Protein AF-A0A9D8QG12-F1 (afdb_monomer_lite)

Radius of gyration: 12.52 Å; chains: 1; bounding bo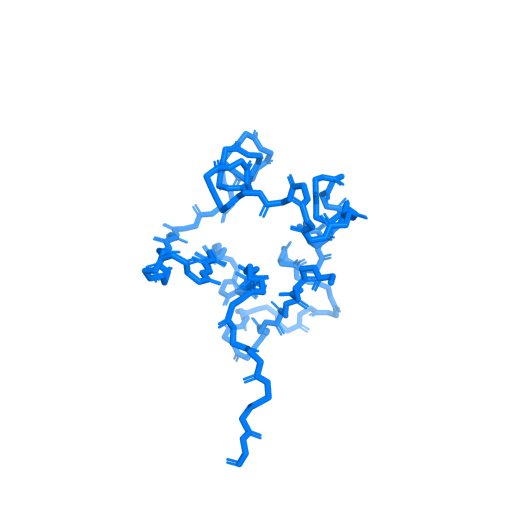x: 31×35×32 Å

Foldseek 3Di:
DKDKDKDCVQFDPPDPADPSNVLCVQVLNPDDLVPRFQVVVVVSCCVPPVVFFPDKDDDVRFWIKTAGPRRMIIIITRPPDDDPD

Sequence (85 aa):
MARVTIDNSKQLFGSKTTIADLAANTEILSRDSDDLDIYTVQRAMDREWRFEIQSWEYEYVTGYSATFKDGSIIHVGAWADGEAR

Structure (mmCIF, N/CA/C/O backbone):
data_AF-A0A9D8QG12-F1
#
_entry.id   AF-A0A9D8QG12-F1
#
loop_
_atom_site.group_PDB
_atom_site.id
_atom_site.type_symbol
_atom_site.label_atom_id
_atom_site.label_alt_id
_atom_site.label_comp_id
_atom_site.label_asym_id
_atom_site.label_entity_id
_atom_site.label_seq_id
_atom_site.pdbx_PDB_ins_code
_atom_site.Cartn_x
_atom_site.Cartn_y
_atom_site.Cartn_z
_atom_site.occupancy
_atom_site.B_iso_or_equiv
_atom_site.auth_seq_id
_atom_site.auth_comp_id
_atom_site.auth_asym_id
_atom_site.auth_atom_id
_atom_site.pdbx_PDB_model_num
ATOM 1 N N . MET A 1 1 ? 1.431 -7.086 -14.658 1.00 53.06 1 MET A N 1
ATOM 2 C CA . MET A 1 1 ? 0.531 -6.199 -13.881 1.00 53.06 1 MET A CA 1
ATOM 3 C C . MET A 1 1 ? 1.034 -6.104 -12.453 1.00 53.06 1 MET A C 1
ATOM 5 O O . MET A 1 1 ? 1.378 -7.142 -11.896 1.00 53.06 1 MET A O 1
ATOM 9 N N . ALA A 1 2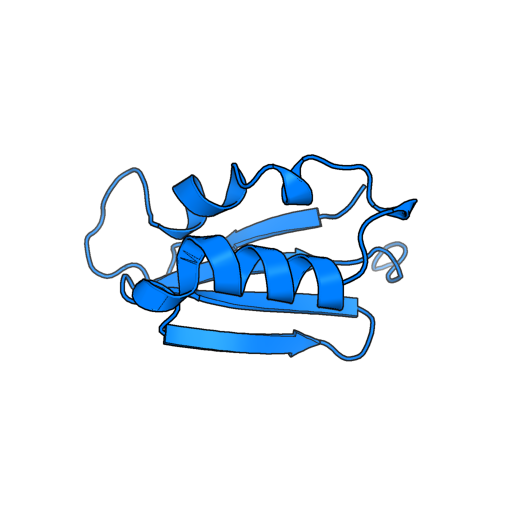 ? 1.120 -4.899 -11.874 1.00 62.31 2 ALA A N 1
ATOM 10 C CA . ALA A 1 2 ? 1.595 -4.737 -10.501 1.00 62.31 2 ALA A CA 1
ATOM 11 C C . ALA A 1 2 ? 0.618 -5.465 -9.579 1.00 62.31 2 ALA A C 1
ATOM 13 O O . ALA A 1 2 ? -0.598 -5.368 -9.759 1.00 62.31 2 ALA A O 1
ATOM 14 N N . ARG A 1 3 ? 1.131 -6.261 -8.641 1.00 73.56 3 ARG A N 1
ATOM 15 C CA . ARG A 1 3 ? 0.259 -7.049 -7.770 1.00 73.56 3 ARG A CA 1
ATOM 16 C C . ARG A 1 3 ? -0.007 -6.251 -6.506 1.00 73.56 3 ARG A C 1
ATOM 18 O O . ARG A 1 3 ? 0.863 -6.154 -5.646 1.00 73.56 3 ARG A O 1
ATOM 25 N N . VAL A 1 4 ? -1.214 -5.705 -6.401 1.00 81.25 4 VAL A N 1
ATOM 26 C CA . VAL A 1 4 ? -1.705 -5.102 -5.160 1.00 81.25 4 VAL A CA 1
ATOM 27 C C . VAL A 1 4 ? -2.307 -6.203 -4.295 1.00 81.25 4 VAL A C 1
ATOM 29 O O . VAL A 1 4 ? -3.194 -6.935 -4.734 1.00 81.25 4 VAL A O 1
ATOM 32 N N . THR A 1 5 ? -1.806 -6.344 -3.074 1.00 84.56 5 THR A N 1
ATOM 33 C CA . THR A 1 5 ? -2.334 -7.268 -2.067 1.00 84.56 5 THR A CA 1
ATOM 34 C C . THR A 1 5 ? -2.687 -6.479 -0.816 1.00 84.56 5 THR A C 1
ATOM 36 O O . THR A 1 5 ? -1.955 -5.573 -0.426 1.00 84.56 5 THR A O 1
ATOM 39 N N . ILE A 1 6 ? -3.817 -6.813 -0.199 1.00 85.06 6 ILE A N 1
ATOM 40 C CA . ILE A 1 6 ? -4.310 -6.154 1.010 1.00 85.06 6 ILE A CA 1
ATOM 41 C C . ILE A 1 6 ? -4.324 -7.177 2.137 1.00 85.06 6 ILE A C 1
ATOM 43 O O . ILE A 1 6 ? -4.877 -8.267 1.978 1.00 85.06 6 ILE A O 1
ATOM 47 N N . ASP A 1 7 ? -3.730 -6.818 3.270 1.00 84.38 7 ASP A N 1
ATOM 48 C CA . ASP A 1 7 ? -3.781 -7.596 4.500 1.00 84.38 7 ASP A CA 1
ATOM 49 C C . ASP A 1 7 ? -4.517 -6.804 5.588 1.00 84.38 7 ASP A C 1
ATOM 51 O O . ASP A 1 7 ? -4.047 -5.784 6.093 1.00 84.38 7 ASP A O 1
ATOM 55 N N . ASN A 1 8 ? -5.695 -7.312 5.952 1.00 84.88 8 ASN A N 1
ATOM 56 C CA . ASN A 1 8 ? -6.556 -6.757 6.993 1.00 84.88 8 ASN A CA 1
ATOM 57 C C . ASN A 1 8 ? -6.498 -7.574 8.302 1.00 84.88 8 ASN A C 1
ATOM 59 O O . ASN A 1 8 ? -7.260 -7.304 9.227 1.00 84.88 8 ASN A O 1
ATOM 63 N N . SER A 1 9 ? -5.608 -8.567 8.420 1.00 81.56 9 SER A N 1
ATOM 64 C CA . SER A 1 9 ? -5.512 -9.452 9.595 1.00 81.56 9 SER A CA 1
ATOM 65 C C . SER A 1 9 ? -5.187 -8.717 10.898 1.00 81.56 9 SER A C 1
ATOM 67 O O . SER A 1 9 ? -5.548 -9.182 11.979 1.00 81.56 9 SER A O 1
ATOM 69 N N . LYS A 1 10 ? -4.529 -7.558 10.796 1.00 79.31 10 LYS A N 1
ATOM 70 C CA . LYS A 1 10 ? -4.154 -6.689 11.921 1.00 79.31 10 LYS A CA 1
ATOM 71 C C . LYS A 1 10 ? -5.077 -5.482 12.102 1.00 79.31 10 LYS A C 1
ATOM 73 O O . LYS A 1 10 ? -4.777 -4.605 12.910 1.00 79.31 10 LYS A O 1
ATOM 78 N N . GLN A 1 11 ? -6.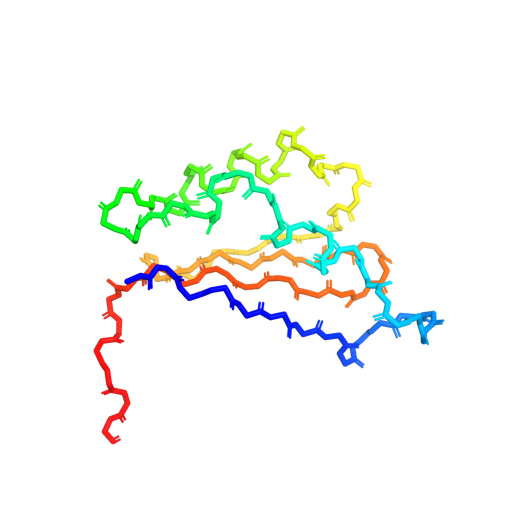191 -5.427 11.374 1.00 79.06 11 GLN A N 1
ATOM 79 C CA . GLN A 1 11 ? -7.146 -4.333 11.477 1.00 79.06 11 GLN A CA 1
ATOM 80 C C . GLN A 1 11 ? -7.731 -4.234 12.897 1.00 79.06 11 GLN A C 1
ATOM 82 O O . GLN A 1 11 ? -8.189 -5.218 13.475 1.00 79.06 11 GLN A O 1
ATOM 87 N N . LEU A 1 12 ? -7.787 -3.016 13.434 1.00 75.06 12 LEU A N 1
ATOM 88 C CA . LEU A 1 12 ? -8.221 -2.746 14.808 1.00 75.06 12 LEU A CA 1
ATOM 89 C C . LEU A 1 12 ? -9.748 -2.734 15.000 1.00 75.06 12 LEU A C 1
ATOM 91 O O . LEU A 1 12 ? -10.225 -2.945 16.113 1.00 75.06 12 LEU A O 1
ATOM 95 N N . PHE A 1 13 ? -10.521 -2.466 13.942 1.00 69.44 13 PHE A N 1
ATOM 96 C CA . PHE A 1 13 ? -11.932 -2.067 14.074 1.00 69.44 13 PHE A CA 1
ATOM 97 C C . PHE A 1 13 ? -12.957 -3.042 13.477 1.00 69.44 13 PHE A C 1
ATOM 99 O O . PHE A 1 13 ? -14.151 -2.756 13.534 1.00 69.44 13 PHE A O 1
ATOM 106 N N . GLY A 1 14 ? -12.532 -4.174 12.903 1.00 65.88 14 GLY A N 1
ATOM 107 C CA . GLY A 1 14 ? -13.440 -5.190 12.341 1.00 65.88 14 GLY A CA 1
ATOM 108 C C . GLY A 1 14 ? -14.403 -4.672 11.259 1.00 65.88 14 GLY A C 1
ATOM 109 O O . GLY A 1 14 ? -15.459 -5.263 11.032 1.00 65.88 14 GLY A O 1
ATOM 110 N N . SER A 1 15 ? -14.080 -3.542 10.623 1.00 70.94 15 SER A N 1
ATOM 111 C CA . SER A 1 15 ? -14.875 -2.938 9.551 1.00 70.94 15 SER A CA 1
ATOM 112 C C . SER A 1 15 ? -14.755 -3.758 8.269 1.00 70.94 15 SER A C 1
ATOM 114 O O . SER A 1 15 ? -13.673 -4.235 7.934 1.00 70.94 15 SER A O 1
ATOM 116 N N . LYS A 1 16 ? -15.855 -3.840 7.508 1.00 72.81 16 LYS A N 1
ATOM 117 C CA . LYS A 1 16 ? -15.911 -4.477 6.181 1.00 72.81 16 LYS A CA 1
ATOM 118 C C . LYS A 1 16 ? -15.009 -3.786 5.141 1.00 72.81 16 LYS A C 1
ATOM 120 O O . LYS A 1 16 ? -14.727 -4.377 4.106 1.00 72.81 16 LYS A O 1
ATOM 125 N N . THR A 1 17 ? -14.600 -2.547 5.405 1.00 84.19 17 THR A N 1
ATOM 126 C CA . THR A 1 17 ? -13.713 -1.753 4.547 1.00 84.19 17 THR A CA 1
ATOM 127 C C . THR A 1 17 ? -12.672 -1.050 5.414 1.00 84.19 17 THR A C 1
ATOM 129 O O . THR A 1 17 ? -13.037 -0.383 6.390 1.00 84.19 17 THR A O 1
ATOM 132 N N . THR A 1 18 ? -11.397 -1.223 5.076 1.00 90.38 18 THR A N 1
ATOM 133 C CA . THR A 1 18 ? -10.227 -0.634 5.744 1.00 90.38 18 THR A CA 1
ATOM 134 C C . THR A 1 18 ? -9.661 0.542 4.961 1.00 90.38 18 THR A C 1
ATOM 136 O O . THR A 1 18 ? -10.070 0.818 3.831 1.00 90.38 18 THR A O 1
ATOM 139 N N . ILE A 1 19 ? -8.703 1.253 5.553 1.00 91.25 19 ILE A N 1
ATOM 140 C CA . ILE A 1 19 ? -7.973 2.300 4.836 1.00 91.25 19 ILE A CA 1
ATOM 141 C C . ILE A 1 19 ? -7.185 1.693 3.668 1.00 91.25 19 ILE A C 1
ATOM 143 O O . ILE A 1 19 ? -7.185 2.276 2.587 1.00 91.25 19 ILE A O 1
ATOM 147 N N . ALA A 1 20 ? -6.595 0.504 3.829 1.00 90.06 20 ALA A N 1
ATOM 148 C CA . ALA A 1 20 ? -5.934 -0.198 2.728 1.00 90.06 20 ALA A CA 1
ATOM 149 C C . ALA A 1 20 ? -6.894 -0.530 1.570 1.00 90.06 20 ALA A C 1
ATOM 151 O O . ALA A 1 20 ? -6.517 -0.365 0.409 1.00 90.06 20 ALA A O 1
ATOM 152 N N . ASP A 1 21 ? -8.144 -0.916 1.864 1.00 89.69 21 ASP A N 1
ATOM 153 C CA . ASP A 1 21 ? -9.178 -1.146 0.840 1.00 89.69 21 ASP A CA 1
ATOM 154 C C . ASP A 1 21 ? -9.499 0.129 0.047 1.00 89.69 21 ASP A C 1
ATOM 156 O O . ASP A 1 21 ? -9.700 0.086 -1.169 1.00 89.69 21 ASP A O 1
ATOM 160 N N . LEU A 1 22 ? -9.514 1.286 0.713 1.00 90.19 22 LEU A N 1
ATOM 161 C CA . LEU A 1 22 ? -9.693 2.573 0.040 1.00 90.19 22 LEU A CA 1
ATOM 162 C C . LEU A 1 22 ? -8.447 2.952 -0.770 1.00 90.19 22 LEU A C 1
ATOM 164 O O . LEU A 1 22 ? -8.566 3.342 -1.931 1.00 90.19 22 LEU A O 1
ATOM 168 N N . ALA A 1 23 ? -7.258 2.781 -0.194 1.00 89.81 23 ALA A N 1
ATOM 169 C CA . ALA A 1 23 ? -5.990 3.133 -0.820 1.00 89.81 23 ALA A CA 1
ATOM 170 C C . ALA A 1 23 ? -5.684 2.305 -2.072 1.00 89.81 23 ALA A C 1
ATOM 172 O O . ALA A 1 23 ? -5.052 2.819 -2.993 1.00 89.81 23 ALA A O 1
ATOM 173 N N . ALA A 1 24 ? -6.197 1.077 -2.172 1.00 88.38 24 ALA A N 1
ATOM 174 C CA . ALA A 1 24 ? -6.106 0.265 -3.385 1.00 88.38 24 ALA A CA 1
ATOM 175 C C . ALA A 1 24 ? -6.770 0.911 -4.619 1.00 88.38 24 ALA A C 1
ATOM 177 O O . ALA A 1 24 ? -6.453 0.537 -5.744 1.00 88.38 24 ALA A O 1
ATOM 178 N N . ASN A 1 25 ? -7.644 1.907 -4.427 1.00 87.56 25 ASN A N 1
ATOM 179 C CA . ASN A 1 25 ? -8.276 2.672 -5.507 1.00 87.56 25 ASN A CA 1
ATOM 180 C C . ASN A 1 25 ? -7.488 3.936 -5.905 1.00 87.56 25 ASN A C 1
ATOM 182 O O . ASN A 1 25 ? -7.978 4.739 -6.698 1.00 87.56 25 ASN A O 1
ATOM 186 N N . THR A 1 26 ? -6.277 4.132 -5.371 1.00 87.06 26 THR A N 1
ATOM 187 C CA . THR A 1 26 ? -5.377 5.220 -5.786 1.00 87.06 26 THR A CA 1
ATOM 188 C C . THR A 1 26 ? -5.053 5.071 -7.273 1.00 87.06 26 THR A C 1
ATOM 190 O O . THR A 1 26 ? -4.598 4.012 -7.700 1.00 87.06 26 THR A O 1
ATOM 193 N N . GLU A 1 27 ? -5.240 6.133 -8.064 1.00 83.88 27 GLU A N 1
ATOM 194 C CA . GLU A 1 27 ? -5.161 6.088 -9.536 1.00 83.88 27 GLU A CA 1
ATOM 195 C C . GLU A 1 27 ? -3.869 5.429 -10.043 1.00 83.88 27 GLU A C 1
ATOM 197 O O . GLU A 1 27 ? -3.900 4.625 -10.975 1.00 83.88 27 GLU A O 1
ATOM 202 N N . ILE A 1 28 ? -2.731 5.708 -9.399 1.00 80.94 28 ILE A N 1
ATOM 203 C CA . ILE A 1 28 ? -1.439 5.150 -9.813 1.00 80.94 28 ILE A CA 1
ATOM 204 C C . ILE A 1 28 ? -1.411 3.618 -9.750 1.00 80.94 28 ILE A C 1
ATOM 206 O O . ILE A 1 28 ? -0.746 3.009 -10.575 1.00 80.94 28 ILE A O 1
ATOM 210 N N . LEU A 1 29 ? -2.135 3.003 -8.808 1.00 81.06 29 LEU A N 1
ATOM 211 C CA . LEU A 1 29 ? -2.163 1.553 -8.588 1.00 81.06 29 LEU A CA 1
ATOM 212 C C . LEU A 1 29 ? -3.030 0.823 -9.619 1.00 81.06 29 LEU A C 1
ATOM 214 O O . LEU A 1 29 ? -2.934 -0.393 -9.744 1.00 81.06 29 LEU A O 1
ATOM 218 N N . SER A 1 30 ? -3.857 1.566 -10.361 1.00 75.62 30 SER A N 1
ATOM 219 C CA . SER A 1 30 ? -4.658 1.038 -11.470 1.00 75.62 30 SER A CA 1
ATOM 220 C C . SER A 1 30 ? -3.888 0.949 -12.792 1.00 75.62 30 SER A C 1
ATOM 222 O O . SER A 1 30 ? -4.407 0.406 -13.767 1.00 75.62 30 SER A O 1
ATOM 224 N N . ARG A 1 31 ? -2.663 1.492 -12.845 1.00 71.06 31 ARG A N 1
ATOM 225 C CA . ARG A 1 31 ? -1.810 1.460 -14.038 1.00 71.06 31 ARG A CA 1
ATOM 226 C C . ARG A 1 31 ? -1.160 0.087 -14.226 1.00 71.06 31 ARG A C 1
ATOM 228 O O . ARG A 1 31 ? -1.013 -0.688 -13.282 1.00 71.06 31 ARG A O 1
ATOM 235 N N . ASP A 1 32 ? -0.753 -0.210 -15.457 1.00 64.06 32 ASP A N 1
ATOM 236 C CA . ASP A 1 32 ? -0.024 -1.441 -15.766 1.00 64.06 32 ASP A CA 1
ATOM 237 C C . ASP A 1 32 ? 1.356 -1.479 -15.081 1.00 64.06 32 ASP A C 1
ATOM 239 O O . ASP A 1 32 ? 1.979 -0.440 -14.865 1.00 64.06 32 ASP A O 1
ATOM 243 N N . SER A 1 33 ? 1.844 -2.689 -14.743 1.00 62.16 33 SER A N 1
ATOM 244 C CA . SER A 1 33 ? 3.117 -2.892 -14.005 1.00 62.16 33 SER A CA 1
ATOM 245 C C . SER A 1 33 ? 4.311 -2.246 -14.666 1.00 62.16 33 SER A C 1
ATOM 247 O O . SER A 1 33 ? 5.247 -1.863 -13.974 1.00 62.16 33 SER A O 1
ATOM 249 N N . ASP A 1 34 ? 4.308 -2.224 -15.992 1.00 61.38 34 ASP A N 1
ATOM 250 C CA . ASP A 1 34 ? 5.503 -1.935 -16.775 1.00 61.38 34 ASP A CA 1
ATOM 251 C C . ASP A 1 34 ? 5.862 -0.443 -16.683 1.00 61.38 34 ASP A C 1
ATOM 253 O O . ASP A 1 34 ? 7.019 -0.070 -16.858 1.00 61.38 34 ASP A O 1
ATOM 257 N N . ASP A 1 35 ? 4.886 0.381 -16.287 1.00 61.41 35 ASP A N 1
ATOM 258 C CA . ASP A 1 35 ? 5.026 1.811 -16.009 1.00 61.41 35 ASP A CA 1
ATOM 259 C C . ASP A 1 35 ? 5.089 2.126 -14.498 1.00 61.41 35 ASP A C 1
ATOM 261 O O . ASP A 1 35 ? 5.179 3.292 -14.093 1.00 61.41 35 ASP A O 1
ATOM 265 N N . LEU A 1 36 ? 5.000 1.103 -13.641 1.00 70.31 36 LEU A N 1
ATOM 266 C CA . LEU A 1 36 ? 4.771 1.233 -12.202 1.00 70.31 36 LEU A CA 1
ATOM 267 C C . LEU A 1 36 ? 6.079 1.074 -11.421 1.00 70.31 36 LEU A C 1
ATOM 269 O O . LEU A 1 36 ? 6.445 0.004 -10.943 1.00 70.31 36 LEU A O 1
ATOM 273 N N . ASP A 1 37 ? 6.788 2.188 -11.278 1.00 78.06 37 ASP A N 1
ATOM 274 C CA . ASP A 1 37 ? 7.990 2.286 -10.453 1.00 78.06 37 ASP A CA 1
ATOM 275 C C . ASP A 1 37 ? 7.645 2.402 -8.951 1.00 78.06 37 ASP A C 1
ATOM 277 O O . ASP A 1 37 ? 6.805 3.218 -8.552 1.00 78.06 37 ASP A O 1
ATOM 281 N N . ILE A 1 38 ? 8.329 1.626 -8.097 1.00 79.81 38 ILE A N 1
ATOM 282 C CA . ILE A 1 38 ? 8.068 1.570 -6.645 1.00 79.81 38 ILE A CA 1
ATOM 283 C C . ILE A 1 38 ? 8.247 2.930 -5.951 1.00 79.81 38 ILE A C 1
ATOM 285 O O . ILE A 1 38 ? 7.527 3.238 -4.999 1.00 79.81 38 ILE A O 1
ATOM 289 N N . TYR A 1 39 ? 9.140 3.794 -6.447 1.00 82.94 39 TYR A N 1
ATOM 290 C CA . TYR A 1 39 ? 9.309 5.147 -5.904 1.00 82.94 39 TYR A CA 1
ATOM 291 C C . TYR A 1 39 ? 8.169 6.080 -6.321 1.00 82.94 39 TYR A C 1
ATOM 293 O O . TYR A 1 39 ? 7.824 7.033 -5.620 1.00 82.94 39 TYR A O 1
ATOM 301 N N . THR A 1 40 ? 7.562 5.833 -7.476 1.00 84.81 40 THR A N 1
ATOM 302 C CA . THR A 1 40 ? 6.379 6.562 -7.940 1.00 84.81 40 THR A CA 1
ATOM 303 C C . THR A 1 40 ? 5.140 6.153 -7.150 1.00 84.81 40 THR A C 1
ATOM 305 O O . THR A 1 40 ? 4.371 7.030 -6.750 1.00 84.81 40 THR A O 1
ATOM 308 N N . VAL A 1 41 ? 5.007 4.867 -6.816 1.00 85.62 41 VAL A N 1
ATOM 309 C CA . VAL A 1 41 ? 3.991 4.377 -5.871 1.00 85.62 41 VAL A CA 1
ATOM 310 C C . VAL A 1 41 ? 4.152 5.043 -4.516 1.00 85.62 41 VAL A C 1
ATOM 312 O O . VAL A 1 41 ? 3.205 5.654 -4.031 1.00 85.62 41 VAL A O 1
ATOM 315 N N . GLN A 1 42 ? 5.349 5.002 -3.926 1.00 88.44 42 GLN A N 1
ATOM 316 C CA . GLN A 1 42 ? 5.570 5.607 -2.615 1.00 88.44 42 GLN A CA 1
ATOM 317 C C . GLN A 1 42 ? 5.255 7.106 -2.612 1.00 88.44 42 GLN A C 1
ATOM 319 O O . GLN A 1 42 ? 4.621 7.585 -1.676 1.00 88.44 42 GLN A O 1
ATOM 324 N N . ARG A 1 43 ? 5.635 7.850 -3.658 1.00 89.31 43 ARG A N 1
ATOM 325 C CA . ARG A 1 43 ? 5.309 9.281 -3.765 1.00 89.31 43 ARG A CA 1
ATOM 326 C C . ARG A 1 43 ? 3.810 9.543 -3.862 1.00 89.31 43 ARG A C 1
ATOM 328 O O . ARG A 1 43 ? 3.331 10.497 -3.256 1.00 89.31 43 ARG A O 1
ATOM 335 N N . ALA A 1 44 ? 3.073 8.734 -4.616 1.00 89.88 44 ALA A N 1
ATOM 336 C CA . ALA A 1 44 ? 1.621 8.861 -4.707 1.00 89.88 44 ALA A CA 1
ATOM 337 C C . ALA A 1 44 ? 0.942 8.518 -3.373 1.00 89.88 44 ALA A C 1
ATOM 339 O O . ALA A 1 44 ? 0.082 9.265 -2.911 1.00 89.88 44 ALA A O 1
ATOM 340 N N . MET A 1 45 ? 1.393 7.444 -2.720 1.00 91.12 45 MET A N 1
ATOM 341 C CA . MET A 1 45 ? 0.896 7.011 -1.415 1.00 91.12 45 MET A CA 1
ATOM 342 C C . MET A 1 45 ? 1.184 8.047 -0.326 1.00 91.12 45 MET A C 1
ATOM 344 O O . MET A 1 45 ? 0.293 8.375 0.450 1.00 91.12 45 MET A O 1
ATOM 348 N N . ASP A 1 46 ? 2.380 8.635 -0.298 1.00 91.00 46 ASP A N 1
ATOM 349 C CA . ASP A 1 46 ? 2.691 9.741 0.613 1.00 91.00 46 ASP A CA 1
ATOM 350 C C . ASP A 1 46 ? 1.834 10.976 0.291 1.00 91.00 46 ASP A C 1
ATOM 352 O O . ASP A 1 46 ? 1.243 11.583 1.177 1.00 91.00 46 ASP A O 1
ATOM 356 N N . ARG A 1 47 ? 1.658 11.332 -0.984 1.00 92.62 47 ARG A N 1
ATOM 357 C CA . ARG A 1 47 ? 0.829 12.4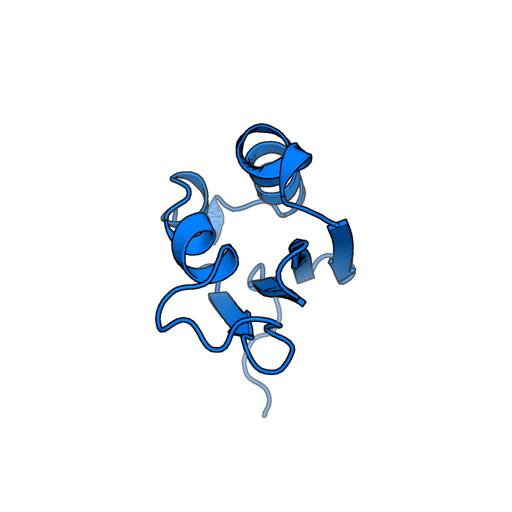90 -1.349 1.00 92.62 47 ARG A CA 1
ATOM 358 C C . ARG A 1 47 ? -0.627 12.351 -0.891 1.00 92.62 47 ARG A C 1
ATOM 360 O O . ARG A 1 47 ? -1.194 13.328 -0.408 1.00 92.62 47 ARG A O 1
ATOM 367 N N . GLU A 1 48 ? -1.232 11.185 -1.086 1.00 93.00 48 GLU A N 1
ATOM 368 C CA . GLU A 1 48 ? -2.675 10.983 -0.887 1.00 93.00 48 GLU A CA 1
ATOM 369 C C . GLU A 1 48 ? -3.024 10.445 0.504 1.00 93.00 48 GLU A C 1
ATOM 371 O O . GLU A 1 48 ? -4.083 10.769 1.036 1.00 93.00 48 GLU A O 1
ATOM 376 N N . TRP A 1 49 ? -2.111 9.700 1.132 1.00 94.38 49 TRP A N 1
ATOM 377 C CA . TRP A 1 49 ? -2.381 8.950 2.360 1.00 94.38 49 TRP A CA 1
ATOM 378 C C . TRP A 1 49 ? -1.397 9.229 3.503 1.00 94.38 49 TRP A C 1
ATOM 380 O O . TRP A 1 49 ? -1.475 8.561 4.533 1.00 94.38 49 TRP A O 1
ATOM 390 N N . ARG A 1 50 ? -0.503 10.227 3.407 1.00 94.12 50 ARG A N 1
ATOM 391 C CA . ARG A 1 50 ? 0.497 10.539 4.458 1.00 94.12 50 ARG A CA 1
ATOM 392 C C . ARG A 1 50 ? -0.068 10.642 5.871 1.00 94.12 50 ARG A C 1
ATOM 394 O O . ARG A 1 50 ? 0.619 10.292 6.824 1.00 94.12 50 ARG A O 1
ATOM 401 N N . PHE A 1 51 ? -1.285 11.157 6.031 1.00 94.19 51 PHE A N 1
ATOM 402 C CA . PHE A 1 51 ? -1.890 11.296 7.357 1.00 94.19 51 PHE A CA 1
ATOM 403 C C . PHE A 1 51 ? -2.444 9.984 7.912 1.00 94.19 51 PHE A C 1
ATOM 405 O O . PHE A 1 51 ? -2.621 9.895 9.124 1.00 94.19 51 PHE A O 1
ATOM 412 N N . GLU A 1 52 ? -2.675 8.980 7.071 1.00 94.69 52 GLU A N 1
ATOM 413 C CA . GLU A 1 52 ? -3.187 7.668 7.469 1.00 94.69 52 GLU A CA 1
ATOM 414 C C . GLU A 1 52 ? -2.0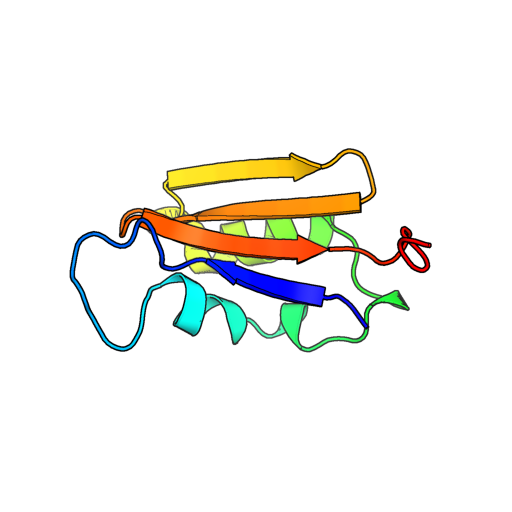96 6.597 7.532 1.00 94.69 52 GLU A C 1
ATOM 416 O O . GLU A 1 52 ? -2.225 5.630 8.283 1.00 94.69 52 GLU A O 1
ATOM 421 N N . ILE A 1 53 ? -1.004 6.771 6.787 1.00 95.06 53 ILE A N 1
ATOM 422 C CA . ILE A 1 53 ? 0.150 5.874 6.830 1.00 95.06 53 ILE A CA 1
ATOM 423 C C . ILE A 1 53 ? 0.863 6.037 8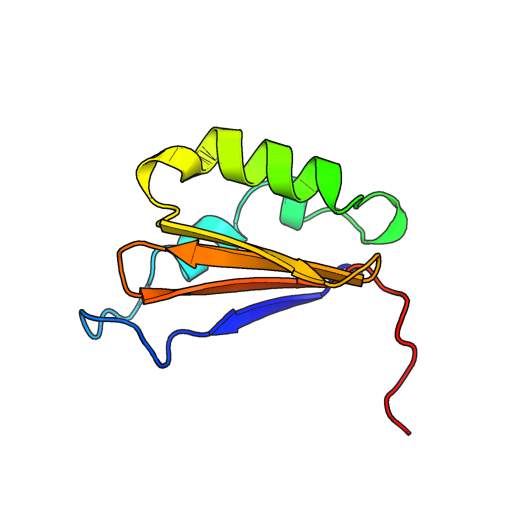.176 1.00 95.06 53 ILE A C 1
ATOM 425 O O . ILE A 1 53 ? 1.277 7.129 8.567 1.00 95.06 53 ILE A O 1
ATOM 429 N N . GLN A 1 54 ? 1.020 4.925 8.887 1.00 95.25 54 GLN A N 1
ATOM 430 C CA . GLN A 1 54 ? 1.787 4.847 10.126 1.00 95.25 54 GLN A CA 1
ATOM 431 C C . GLN A 1 54 ? 3.260 4.537 9.846 1.00 95.25 54 GLN A C 1
ATOM 433 O O . GLN A 1 54 ? 4.148 5.136 10.453 1.00 95.25 54 GLN A O 1
ATOM 438 N N . SER A 1 55 ? 3.520 3.608 8.930 1.00 94.44 55 SER A N 1
ATOM 439 C CA . SER A 1 55 ? 4.862 3.223 8.496 1.00 94.44 55 SER A CA 1
ATOM 440 C C . SER A 1 55 ? 4.817 2.656 7.085 1.00 94.44 55 SER A C 1
ATOM 442 O O . SER A 1 55 ? 3.786 2.157 6.640 1.00 94.44 55 SER A O 1
ATOM 444 N N . TRP A 1 56 ? 5.945 2.692 6.391 1.00 92.31 56 TRP A N 1
ATOM 445 C CA . TRP A 1 56 ? 6.110 2.037 5.102 1.00 92.31 56 TRP A CA 1
ATOM 446 C C . TRP A 1 56 ? 7.501 1.419 5.013 1.00 92.31 56 TRP A C 1
ATOM 448 O O . TRP A 1 56 ? 8.423 1.838 5.715 1.00 92.31 56 TRP A O 1
ATOM 458 N N . GLU A 1 57 ? 7.642 0.429 4.147 1.00 91.19 57 GLU A N 1
ATOM 459 C CA . GLU A 1 57 ? 8.892 -0.270 3.882 1.00 91.19 57 GLU A CA 1
ATOM 460 C C . GLU A 1 57 ? 9.037 -0.562 2.388 1.00 91.19 57 GLU A C 1
ATOM 462 O O . GLU A 1 57 ? 8.053 -0.656 1.649 1.00 91.19 57 GLU A O 1
ATOM 467 N N . TYR A 1 58 ? 10.289 -0.680 1.951 1.00 86.44 58 TYR A N 1
ATOM 468 C CA . TYR A 1 58 ? 10.622 -1.170 0.621 1.00 86.44 58 TYR A CA 1
ATOM 469 C C . TYR A 1 58 ? 11.157 -2.588 0.732 1.00 86.44 58 TYR A C 1
ATOM 471 O O . TYR A 1 58 ? 12.079 -2.852 1.507 1.00 86.44 58 TYR A O 1
ATOM 479 N N . GLU A 1 59 ? 10.649 -3.464 -0.118 1.00 79.94 59 GLU A N 1
ATOM 480 C CA . GLU A 1 59 ? 11.322 -4.707 -0.454 1.00 79.94 59 GLU A CA 1
ATOM 481 C C . GLU A 1 59 ? 12.296 -4.391 -1.587 1.00 79.94 59 GLU A C 1
ATOM 483 O O . GLU A 1 59 ? 11.921 -3.768 -2.583 1.00 79.94 59 GLU A O 1
ATOM 488 N N . TYR A 1 60 ? 13.575 -4.722 -1.391 1.00 67.38 60 TYR A N 1
ATOM 489 C CA . TYR A 1 60 ? 14.668 -4.264 -2.247 1.00 67.38 60 TYR A CA 1
ATOM 490 C C . TYR A 1 60 ? 14.386 -4.550 -3.731 1.00 67.38 60 TYR A C 1
ATOM 492 O O . TYR A 1 60 ? 14.518 -5.679 -4.188 1.00 67.38 60 TYR A O 1
ATOM 500 N N . VAL A 1 61 ? 14.033 -3.492 -4.476 1.00 62.03 61 VAL A N 1
ATOM 501 C CA . VAL A 1 61 ? 13.731 -3.485 -5.924 1.00 62.03 61 VAL A CA 1
ATOM 502 C C . VAL A 1 61 ? 12.439 -4.230 -6.318 1.00 62.03 61 VAL A C 1
ATOM 504 O O . VAL A 1 61 ? 12.024 -4.153 -7.470 1.00 62.03 61 VAL A O 1
ATOM 507 N N . THR A 1 62 ? 11.752 -4.889 -5.385 1.00 74.50 62 THR A N 1
ATOM 508 C CA . THR A 1 62 ? 10.631 -5.796 -5.691 1.00 74.50 62 THR A CA 1
ATOM 509 C C . THR A 1 62 ? 9.278 -5.313 -5.184 1.00 74.50 62 THR A C 1
ATOM 511 O O . THR A 1 62 ? 8.252 -5.740 -5.712 1.00 74.50 62 THR A O 1
ATOM 514 N N . GLY A 1 63 ? 9.225 -4.399 -4.211 1.00 83.06 63 GLY A N 1
ATOM 515 C CA . GLY A 1 63 ? 7.932 -4.010 -3.657 1.00 83.06 63 GLY A CA 1
ATOM 516 C C . GLY A 1 63 ? 7.935 -2.828 -2.700 1.00 83.06 63 GLY A C 1
ATOM 517 O O . GLY A 1 63 ? 8.967 -2.367 -2.209 1.00 83.06 63 GLY A O 1
ATOM 518 N N . TYR A 1 64 ? 6.728 -2.341 -2.446 1.00 88.44 64 TYR A N 1
ATOM 519 C CA . TYR A 1 64 ? 6.408 -1.304 -1.477 1.00 88.44 64 TYR A CA 1
ATOM 520 C C . TYR A 1 64 ? 5.273 -1.796 -0.582 1.00 88.44 64 TYR A C 1
ATOM 522 O O . TYR A 1 64 ? 4.224 -2.199 -1.084 1.00 88.44 64 TYR A O 1
ATOM 530 N N . SER A 1 65 ? 5.455 -1.705 0.731 1.00 91.75 65 SER A N 1
ATOM 531 C CA . SER A 1 65 ? 4.410 -2.013 1.708 1.00 91.75 65 SER A CA 1
ATOM 532 C C . SER A 1 65 ? 4.136 -0.788 2.574 1.00 91.75 65 SER A C 1
ATOM 534 O O . SER A 1 65 ? 5.064 -0.126 3.040 1.00 91.75 65 SER A O 1
ATOM 536 N N . ALA A 1 66 ? 2.864 -0.489 2.830 1.00 93.62 66 ALA A N 1
ATOM 537 C CA . ALA A 1 66 ? 2.448 0.554 3.761 1.00 93.62 66 ALA A CA 1
ATOM 538 C C . ALA A 1 66 ? 1.484 -0.007 4.802 1.00 93.62 66 ALA A C 1
ATOM 540 O O . ALA A 1 66 ? 0.500 -0.662 4.467 1.00 93.62 66 ALA A O 1
ATOM 541 N N . THR A 1 67 ? 1.771 0.280 6.068 1.00 94.69 67 THR A N 1
ATOM 542 C CA . THR A 1 67 ? 0.891 0.010 7.206 1.00 94.69 67 THR A CA 1
ATOM 543 C C . THR A 1 67 ? 0.142 1.286 7.565 1.00 94.69 67 THR A C 1
ATOM 545 O O . THR A 1 67 ? 0.755 2.330 7.810 1.00 94.69 67 THR A O 1
ATOM 548 N N . PHE A 1 68 ? -1.181 1.201 7.622 1.00 94.12 68 PHE A N 1
ATOM 549 C CA . PHE A 1 68 ? -2.059 2.297 8.013 1.00 94.12 68 PHE A CA 1
ATOM 550 C C . PHE A 1 68 ? -2.326 2.294 9.519 1.00 94.12 68 PHE A C 1
ATOM 552 O O . PHE A 1 68 ? -2.167 1.284 10.204 1.00 94.12 68 PHE A O 1
ATOM 559 N N . LYS A 1 69 ? -2.772 3.436 10.046 1.00 93.75 69 LYS A N 1
ATOM 560 C CA . LYS A 1 69 ? -3.109 3.624 11.468 1.00 93.75 69 LYS A CA 1
ATOM 561 C C . LYS A 1 69 ? -4.227 2.715 11.976 1.00 93.75 69 LYS A C 1
ATOM 563 O O . LYS A 1 69 ? -4.311 2.480 13.179 1.00 93.75 69 LYS A O 1
ATOM 568 N N . ASP A 1 70 ? -5.091 2.225 11.090 1.00 91.44 70 ASP A N 1
ATOM 569 C CA . ASP A 1 70 ? -6.128 1.247 11.431 1.00 91.44 70 ASP A CA 1
ATOM 570 C C . ASP A 1 70 ? -5.589 -0.193 11.525 1.00 91.44 70 ASP A C 1
ATOM 572 O O . ASP A 1 70 ? -6.357 -1.107 11.827 1.00 91.44 70 ASP A O 1
ATOM 576 N N . GLY A 1 71 ? -4.286 -0.388 11.290 1.00 90.25 71 GLY A N 1
ATOM 577 C CA . GLY A 1 71 ? -3.592 -1.672 11.299 1.00 90.25 71 GLY A CA 1
ATOM 578 C C . GLY A 1 71 ? -3.659 -2.436 9.975 1.00 90.25 71 GLY A C 1
ATOM 579 O O . GLY A 1 71 ? -3.029 -3.487 9.869 1.00 90.25 71 GLY A O 1
ATOM 580 N N . SER A 1 72 ? -4.394 -1.941 8.974 1.00 92.56 72 SER A N 1
ATOM 581 C CA . SER A 1 72 ? -4.423 -2.548 7.640 1.00 92.56 72 SER A CA 1
ATOM 582 C C . SER A 1 72 ? -3.117 -2.305 6.885 1.00 92.56 72 SER A C 1
ATOM 584 O O . SER A 1 72 ? -2.405 -1.328 7.134 1.00 92.56 72 SER A O 1
ATOM 586 N N . ILE A 1 73 ? -2.780 -3.212 5.971 1.00 92.50 73 ILE A N 1
ATOM 587 C CA . ILE A 1 73 ? -1.546 -3.161 5.188 1.00 92.50 73 ILE A CA 1
ATOM 588 C C . ILE A 1 73 ? -1.895 -3.270 3.707 1.00 92.50 73 ILE A C 1
ATOM 590 O O . ILE A 1 73 ? -2.654 -4.150 3.299 1.00 92.50 73 ILE A O 1
ATOM 594 N N . ILE A 1 74 ? -1.305 -2.394 2.899 1.00 90.88 74 ILE A N 1
ATOM 595 C CA . ILE A 1 74 ? -1.275 -2.536 1.443 1.00 90.88 74 ILE A CA 1
ATOM 596 C C . ILE A 1 74 ? 0.139 -2.896 1.008 1.00 90.88 74 ILE A C 1
ATOM 598 O O . ILE A 1 74 ? 1.107 -2.258 1.420 1.00 90.88 74 ILE A O 1
ATOM 602 N N . HIS A 1 75 ? 0.246 -3.914 0.168 1.00 90.25 75 HIS A N 1
ATOM 603 C CA . HIS A 1 75 ? 1.479 -4.336 -0.473 1.00 90.25 75 HIS A CA 1
ATOM 604 C C . HIS A 1 75 ? 1.344 -4.169 -1.986 1.00 90.25 75 HIS A C 1
ATOM 606 O O . HIS A 1 75 ? 0.360 -4.608 -2.583 1.00 90.25 75 HIS A O 1
ATOM 612 N N . VAL A 1 76 ? 2.336 -3.538 -2.603 1.00 86.25 76 VAL A N 1
ATOM 613 C CA . VAL A 1 76 ? 2.417 -3.277 -4.039 1.00 86.25 76 VAL A CA 1
ATOM 614 C C . VAL A 1 76 ? 3.722 -3.872 -4.552 1.00 86.25 76 VAL A C 1
ATOM 616 O O . VAL A 1 76 ? 4.794 -3.308 -4.339 1.00 86.25 76 VAL A O 1
ATOM 619 N N . GLY A 1 77 ? 3.624 -5.014 -5.228 1.00 79.19 77 GLY A N 1
ATOM 620 C CA . GLY A 1 77 ? 4.769 -5.687 -5.837 1.00 79.19 77 GLY A CA 1
ATOM 621 C C . GLY A 1 77 ? 5.017 -5.212 -7.270 1.00 79.19 77 GLY A C 1
ATOM 622 O O . GLY A 1 77 ? 4.108 -5.267 -8.110 1.00 79.19 77 GLY A O 1
ATOM 623 N N . ALA A 1 78 ? 6.252 -4.794 -7.557 1.00 65.50 78 ALA A N 1
ATOM 624 C CA . ALA A 1 78 ? 6.760 -4.647 -8.916 1.00 65.50 78 ALA A CA 1
ATOM 625 C C . ALA A 1 78 ? 7.169 -6.036 -9.422 1.00 65.50 78 ALA A C 1
ATOM 627 O O . ALA A 1 78 ? 7.864 -6.784 -8.738 1.00 65.50 78 ALA A O 1
ATOM 628 N N . TRP A 1 79 ? 6.701 -6.427 -10.605 1.00 55.69 79 TRP A N 1
ATOM 629 C CA . TRP A 1 79 ? 7.028 -7.735 -11.168 1.00 55.69 79 TRP A CA 1
ATOM 630 C C . TRP A 1 79 ? 8.532 -7.843 -11.462 1.00 55.69 79 TRP A C 1
ATOM 632 O O . TRP A 1 79 ? 9.011 -7.349 -12.477 1.00 55.69 79 TRP A O 1
ATOM 642 N N . ALA A 1 80 ? 9.254 -8.543 -10.590 1.00 44.75 80 ALA A N 1
ATOM 643 C CA . ALA A 1 80 ? 10.491 -9.245 -10.922 1.00 44.75 80 ALA A CA 1
ATOM 644 C C . ALA A 1 80 ? 10.631 -10.598 -10.197 1.00 44.75 80 ALA A C 1
ATOM 646 O O . ALA A 1 80 ? 11.693 -11.199 -10.276 1.00 44.75 80 ALA A O 1
ATOM 647 N N . ASP A 1 81 ? 9.573 -11.113 -9.564 1.00 40.28 81 ASP A N 1
ATOM 648 C CA . ASP A 1 81 ? 9.489 -12.535 -9.219 1.00 40.28 81 ASP A CA 1
ATOM 649 C C . ASP A 1 81 ? 8.489 -13.192 -10.167 1.00 40.28 81 ASP A C 1
ATOM 651 O O . ASP A 1 81 ? 7.274 -13.220 -9.952 1.00 40.28 81 ASP A O 1
ATOM 655 N N . GLY A 1 82 ? 9.031 -13.691 -11.278 1.00 37.09 82 GLY A N 1
ATOM 656 C CA . GLY A 1 82 ? 8.385 -14.782 -11.982 1.00 37.09 82 GLY A CA 1
ATOM 657 C C . GLY A 1 82 ? 8.198 -15.933 -10.999 1.00 37.09 82 GLY A C 1
ATOM 658 O O . GLY A 1 82 ? 9.138 -16.298 -10.307 1.00 37.09 82 GLY A O 1
ATOM 659 N N . GLU A 1 83 ? 6.971 -16.445 -10.938 1.00 38.62 83 GLU A N 1
ATOM 660 C CA . GLU A 1 83 ? 6.610 -17.789 -10.484 1.00 38.62 83 GLU A CA 1
ATOM 661 C C . GLU A 1 83 ? 7.522 -18.390 -9.401 1.00 38.62 83 GLU A C 1
ATOM 663 O O . GLU A 1 83 ? 8.553 -18.998 -9.694 1.00 38.62 83 GLU A O 1
ATOM 668 N N . ALA A 1 84 ? 7.072 -18.336 -8.145 1.00 36.75 84 ALA A N 1
ATOM 669 C CA . ALA A 1 84 ? 7.472 -19.357 -7.187 1.00 36.75 84 ALA A CA 1
ATOM 670 C C . ALA A 1 84 ? 7.176 -20.738 -7.810 1.00 36.75 84 ALA A C 1
ATOM 672 O O . ALA A 1 84 ? 6.013 -21.116 -7.971 1.00 36.75 84 ALA A O 1
ATOM 673 N N . ARG A 1 85 ? 8.239 -21.432 -8.231 1.00 34.81 85 ARG A N 1
ATOM 674 C CA . ARG A 1 85 ? 8.242 -22.863 -8.542 1.00 34.81 85 ARG A CA 1
ATOM 675 C C . ARG A 1 85 ? 8.147 -23.684 -7.266 1.00 34.81 85 ARG A C 1
ATOM 677 O O . ARG A 1 85 ? 8.786 -23.284 -6.268 1.00 34.81 85 ARG A O 1
#

pLDDT: mean 79.67, std 15.36, range [34.81, 95.25]

Secondary structure (DSSP, 8-state):
--EEEEE-TT-SS--SS-HHHHHTT-GGGGS-GGG--HHHHHHHHHHHHTTTEEEEEEETTTEEEEEETTS-EEEEE-S------